Protein AF-A0A0R1S7L1-F1 (afdb_monomer_lite)

pLDDT: mean 92.19, std 7.66, range [61.06, 98.38]

Structure (mmCIF, N/CA/C/O backbone):
data_AF-A0A0R1S7L1-F1
#
_entry.id   AF-A0A0R1S7L1-F1
#
loop_
_atom_site.group_PDB
_atom_site.id
_atom_site.type_symbol
_atom_site.label_atom_id
_atom_site.label_alt_id
_atom_site.label_comp_id
_atom_site.label_asym_id
_atom_site.label_entity_id
_atom_site.label_seq_id
_atom_site.pdbx_PDB_ins_code
_atom_site.Cartn_x
_atom_site.Cartn_y
_atom_site.Cartn_z
_atom_site.occupancy
_atom_site.B_iso_or_equiv
_atom_site.auth_seq_id
_atom_site.auth_comp_id
_atom_site.auth_asym_id
_atom_site.auth_atom_id
_atom_site.pdbx_PDB_model_num
ATOM 1 N N . MET A 1 1 ? -2.124 -13.497 11.435 1.00 61.06 1 MET A N 1
ATOM 2 C CA . MET A 1 1 ? -1.334 -14.465 10.633 1.00 61.06 1 MET A CA 1
ATOM 3 C C . MET A 1 1 ? -1.692 -14.440 9.145 1.00 61.06 1 MET A C 1
ATOM 5 O O . MET A 1 1 ? -0.805 -14.152 8.358 1.00 61.06 1 MET A O 1
ATOM 9 N N . ARG A 1 2 ? -2.955 -14.679 8.735 1.00 82.75 2 ARG A N 1
ATOM 10 C CA . ARG A 1 2 ? -3.346 -14.667 7.304 1.00 82.75 2 ARG A CA 1
ATOM 11 C C . ARG A 1 2 ? -3.074 -13.324 6.601 1.00 82.75 2 ARG A C 1
ATOM 13 O O . ARG A 1 2 ? -2.511 -13.339 5.517 1.00 82.75 2 ARG A O 1
ATOM 20 N N . PHE A 1 3 ? -3.421 -12.188 7.214 1.00 87.94 3 PHE A N 1
ATOM 21 C CA . PHE A 1 3 ? -3.169 -10.868 6.614 1.00 87.94 3 PHE A CA 1
ATOM 22 C C . PHE A 1 3 ? -1.692 -10.520 6.521 1.00 87.94 3 PHE A C 1
ATOM 24 O O . PHE A 1 3 ? -1.262 -10.137 5.444 1.00 87.94 3 PHE A O 1
ATOM 31 N N . ASN A 1 4 ? -0.909 -10.738 7.583 1.00 88.00 4 ASN A N 1
ATOM 32 C CA . ASN A 1 4 ? 0.540 -10.517 7.542 1.00 88.00 4 ASN A CA 1
ATOM 33 C C . ASN A 1 4 ? 1.164 -11.273 6.364 1.00 88.00 4 ASN A C 1
ATOM 35 O O . ASN A 1 4 ? 1.850 -10.664 5.560 1.00 88.00 4 ASN A O 1
ATOM 39 N N . LEU A 1 5 ? 0.823 -12.557 6.179 1.00 92.25 5 LEU A N 1
ATOM 40 C CA . LEU A 1 5 ? 1.311 -13.338 5.039 1.00 92.25 5 LEU A CA 1
ATOM 41 C C . LEU A 1 5 ? 0.914 -12.718 3.690 1.00 92.25 5 LEU A C 1
ATOM 43 O O . LEU A 1 5 ? 1.746 -12.627 2.792 1.00 92.25 5 LEU A O 1
ATOM 47 N N . LEU A 1 6 ? -0.345 -12.296 3.535 1.00 94.88 6 LEU A N 1
ATOM 48 C CA . LEU A 1 6 ? -0.822 -11.684 2.294 1.00 94.88 6 LEU A CA 1
ATOM 49 C C . LEU A 1 6 ? -0.141 -10.335 2.023 1.00 94.88 6 LEU A C 1
ATOM 51 O O . LEU A 1 6 ? 0.279 -10.081 0.898 1.00 94.88 6 LEU A O 1
ATOM 55 N N . PHE A 1 7 ? 0.023 -9.488 3.037 1.00 94.19 7 PHE A N 1
ATOM 56 C CA . PHE A 1 7 ? 0.711 -8.207 2.904 1.00 94.19 7 PHE A CA 1
ATOM 57 C C . PHE A 1 7 ? 2.210 -8.383 2.624 1.00 94.19 7 PHE A C 1
ATOM 59 O O . PHE A 1 7 ? 2.741 -7.698 1.748 1.00 94.19 7 PHE A O 1
ATOM 66 N N . SER A 1 8 ? 2.877 -9.347 3.266 1.00 94.94 8 SER A N 1
ATOM 67 C CA . SER A 1 8 ? 4.260 -9.721 2.947 1.00 94.94 8 SER A CA 1
ATOM 68 C C . SER A 1 8 ? 4.384 -10.223 1.509 1.00 94.94 8 SER A C 1
ATOM 70 O O . SER A 1 8 ? 5.277 -9.786 0.787 1.00 94.94 8 SER A O 1
ATOM 72 N N . LEU A 1 9 ? 3.462 -11.080 1.056 1.00 96.56 9 LEU A N 1
ATOM 73 C CA . LEU A 1 9 ? 3.456 -11.605 -0.310 1.00 96.56 9 LEU A CA 1
ATOM 74 C C . LEU A 1 9 ? 3.243 -10.495 -1.348 1.00 96.56 9 LEU A C 1
ATOM 76 O O . LEU A 1 9 ? 3.950 -10.439 -2.356 1.00 96.56 9 LEU A O 1
ATOM 80 N N . PHE A 1 10 ? 2.315 -9.576 -1.073 1.00 97.88 10 PHE A N 1
ATOM 81 C CA . PHE A 1 10 ? 2.128 -8.372 -1.874 1.00 97.88 10 PHE A CA 1
ATOM 82 C C . PHE A 1 10 ? 3.432 -7.574 -1.977 1.00 97.88 10 PHE A C 1
ATOM 84 O O . PHE A 1 10 ? 3.860 -7.259 -3.089 1.00 97.88 10 PHE A O 1
ATOM 91 N N . ALA A 1 11 ? 4.080 -7.289 -0.842 1.00 97.38 11 ALA A N 1
ATOM 92 C CA . ALA A 1 11 ? 5.321 -6.523 -0.799 1.00 97.38 11 ALA A CA 1
ATOM 93 C C . ALA A 1 11 ? 6.436 -7.197 -1.613 1.00 97.38 11 ALA A C 1
ATOM 95 O O . ALA A 1 11 ? 7.116 -6.538 -2.400 1.00 97.38 11 ALA A O 1
ATOM 96 N N . THR A 1 12 ? 6.581 -8.522 -1.512 1.00 96.81 12 THR A N 1
ATOM 97 C CA . THR A 1 12 ? 7.520 -9.289 -2.342 1.00 96.81 12 THR A CA 1
ATOM 98 C C . THR A 1 12 ? 7.246 -9.089 -3.834 1.00 96.81 12 THR A C 1
ATOM 100 O O . THR A 1 12 ? 8.161 -8.771 -4.596 1.00 96.81 12 THR A O 1
ATOM 103 N N . TYR A 1 13 ? 5.993 -9.235 -4.268 1.00 97.75 13 TYR A N 1
ATOM 104 C CA . TYR A 1 13 ? 5.640 -9.127 -5.683 1.00 97.75 13 TYR A CA 1
ATOM 105 C C . TYR A 1 13 ? 5.761 -7.711 -6.235 1.00 97.75 13 TYR A C 1
ATOM 107 O O . TYR A 1 13 ? 6.264 -7.539 -7.349 1.00 97.75 13 TYR A O 1
ATOM 115 N N . ILE A 1 14 ? 5.339 -6.695 -5.481 1.00 97.31 14 ILE A N 1
ATOM 116 C CA . ILE A 1 14 ? 5.400 -5.307 -5.947 1.00 97.31 14 ILE A CA 1
ATOM 117 C C . ILE A 1 14 ? 6.847 -4.801 -6.014 1.00 97.31 14 ILE A C 1
ATOM 119 O O . ILE A 1 14 ? 7.214 -4.139 -6.991 1.00 97.31 14 ILE A O 1
ATOM 123 N N . ASN A 1 15 ? 7.701 -5.197 -5.060 1.00 95.88 15 ASN A N 1
ATOM 124 C CA . ASN A 1 15 ? 9.140 -4.939 -5.127 1.00 95.88 15 ASN A CA 1
ATOM 125 C C . ASN A 1 15 ? 9.746 -5.552 -6.400 1.00 95.88 15 ASN A C 1
ATOM 127 O O . ASN A 1 15 ? 10.424 -4.854 -7.147 1.00 95.88 15 ASN A O 1
ATOM 131 N N . ALA A 1 16 ? 9.401 -6.807 -6.711 1.00 95.69 16 ALA A N 1
ATOM 132 C CA . ALA A 1 16 ? 9.853 -7.523 -7.909 1.00 95.69 16 ALA A CA 1
ATOM 133 C C . ALA A 1 16 ? 9.128 -7.118 -9.213 1.00 95.69 16 ALA A C 1
ATOM 135 O O . ALA A 1 16 ? 9.258 -7.798 -10.236 1.00 95.69 16 ALA A O 1
ATOM 136 N N . ARG A 1 17 ? 8.318 -6.049 -9.186 1.00 95.56 17 ARG A N 1
ATOM 137 C CA . ARG A 1 17 ? 7.527 -5.538 -10.325 1.00 95.56 17 ARG A CA 1
ATOM 138 C C . ARG A 1 17 ? 6.592 -6.573 -10.965 1.00 95.56 17 ARG A C 1
ATOM 140 O O . ARG A 1 17 ? 6.176 -6.422 -12.113 1.00 95.56 17 ARG A O 1
ATOM 147 N N . LYS A 1 18 ? 6.181 -7.602 -10.220 1.00 97.75 18 LYS A N 1
ATOM 148 C CA . LYS A 1 18 ? 5.168 -8.581 -10.644 1.00 97.75 18 LYS A CA 1
ATOM 149 C C . LYS A 1 18 ? 3.768 -8.001 -10.432 1.00 97.75 18 LYS A C 1
ATOM 151 O O . LYS A 1 18 ? 3.026 -8.441 -9.559 1.00 97.75 18 LYS A O 1
ATOM 156 N N . LEU A 1 19 ? 3.418 -6.986 -11.230 1.00 96.69 19 LEU A N 1
ATOM 157 C CA . LEU A 1 19 ? 2.204 -6.180 -11.037 1.00 96.69 19 LEU A CA 1
ATOM 158 C C . LEU A 1 19 ? 0.913 -7.005 -11.056 1.00 96.69 19 LEU A C 1
ATOM 160 O O . LEU A 1 19 ? 0.012 -6.721 -10.274 1.00 96.69 19 LEU A O 1
ATOM 164 N N . GLN A 1 20 ? 0.812 -8.024 -11.913 1.00 97.94 20 GLN A N 1
ATOM 165 C CA . GLN A 1 20 ? -0.381 -8.872 -11.926 1.00 97.94 20 GLN A CA 1
ATOM 166 C C . GLN A 1 20 ? -0.533 -9.615 -10.594 1.00 97.94 20 GLN A C 1
ATOM 168 O O . GLN A 1 20 ? -1.560 -9.493 -9.941 1.00 97.94 20 GLN A O 1
ATOM 173 N N . TRP A 1 21 ? 0.529 -10.274 -10.129 1.00 98.38 21 TRP A N 1
ATOM 174 C CA . TRP A 1 21 ? 0.498 -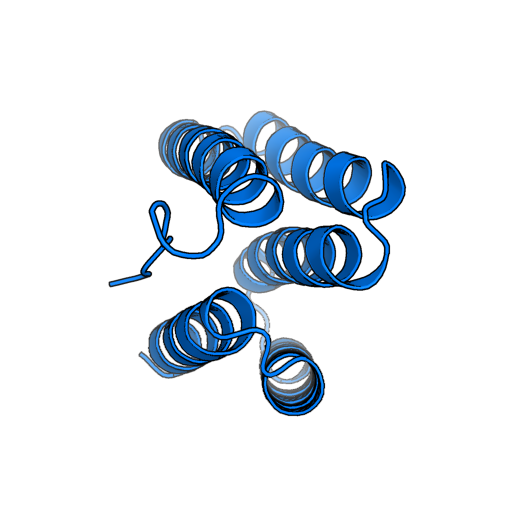11.029 -8.875 1.00 98.38 21 TRP A CA 1
ATOM 175 C C . TRP A 1 21 ? 0.269 -10.131 -7.659 1.00 98.38 21 TRP A C 1
ATOM 177 O O . TRP A 1 21 ? -0.497 -10.483 -6.769 1.00 98.38 21 TRP A O 1
ATOM 187 N N . ALA A 1 22 ? 0.874 -8.941 -7.630 1.00 98.19 22 ALA A N 1
ATOM 188 C CA . ALA A 1 22 ? 0.600 -7.955 -6.588 1.00 98.19 22 ALA A CA 1
ATOM 189 C C . ALA A 1 22 ? -0.885 -7.535 -6.578 1.00 98.19 22 ALA A C 1
ATOM 191 O O . ALA A 1 22 ? -1.495 -7.444 -5.513 1.00 98.19 22 ALA A O 1
ATOM 192 N N . SER A 1 23 ? -1.487 -7.332 -7.756 1.00 98.06 23 SER A N 1
ATOM 193 C CA . SER A 1 23 ? -2.917 -7.024 -7.881 1.00 98.06 23 SER A CA 1
ATOM 194 C C . SER A 1 23 ? -3.804 -8.178 -7.411 1.00 98.06 23 SER A C 1
ATOM 196 O O . SER A 1 23 ? -4.796 -7.939 -6.723 1.00 98.06 23 SER A O 1
ATOM 198 N N . ASP A 1 24 ? -3.451 -9.417 -7.753 1.00 98.19 24 ASP A N 1
ATOM 199 C CA . ASP A 1 24 ? -4.209 -10.608 -7.356 1.00 98.19 24 ASP A CA 1
ATOM 200 C C . ASP A 1 24 ? -4.204 -10.767 -5.827 1.00 98.19 24 ASP A C 1
ATOM 202 O O . ASP A 1 24 ? -5.241 -11.017 -5.212 1.00 98.19 24 ASP A O 1
ATOM 206 N N . VAL A 1 25 ? -3.057 -10.523 -5.184 1.00 97.69 25 VAL A N 1
ATOM 207 C CA . VAL A 1 25 ? -2.949 -10.547 -3.719 1.00 97.69 25 VAL A CA 1
ATOM 208 C C . VAL A 1 25 ? -3.771 -9.429 -3.071 1.00 97.69 25 VAL A C 1
ATOM 210 O O . VAL A 1 25 ? -4.462 -9.691 -2.087 1.00 97.69 25 VAL A O 1
ATOM 213 N N . LEU A 1 26 ? -3.779 -8.209 -3.627 1.00 97.19 26 LEU A N 1
ATOM 214 C CA . LEU A 1 26 ? -4.663 -7.139 -3.137 1.00 97.19 26 LEU A CA 1
ATOM 215 C C . LEU A 1 26 ? -6.143 -7.527 -3.232 1.00 97.19 26 LEU A C 1
ATOM 217 O O . LEU A 1 26 ? -6.903 -7.253 -2.303 1.00 97.19 26 LEU A O 1
ATOM 221 N N . ALA A 1 27 ? -6.561 -8.197 -4.309 1.00 96.62 27 ALA A N 1
ATOM 222 C CA . ALA A 1 27 ? -7.933 -8.682 -4.440 1.00 96.62 27 ALA A CA 1
ATOM 223 C C . ALA A 1 27 ? -8.283 -9.711 -3.347 1.00 96.62 27 ALA A C 1
ATOM 225 O O . ALA A 1 27 ? -9.346 -9.611 -2.730 1.00 96.62 27 ALA A O 1
ATOM 226 N N . LEU A 1 28 ? -7.363 -10.635 -3.042 1.00 95.06 28 LEU A N 1
ATOM 227 C CA . LEU A 1 28 ? -7.526 -11.608 -1.955 1.00 95.06 28 LEU A CA 1
ATOM 228 C C . LEU A 1 28 ? -7.605 -10.941 -0.576 1.00 95.06 28 LEU A C 1
ATOM 230 O O . LEU A 1 28 ? -8.422 -11.347 0.256 1.00 95.06 28 LEU A O 1
ATOM 234 N N . ILE A 1 29 ? -6.785 -9.915 -0.326 1.00 94.62 29 ILE A N 1
ATOM 235 C CA . ILE A 1 29 ? -6.843 -9.122 0.911 1.00 94.62 29 ILE A CA 1
ATOM 236 C C . ILE A 1 29 ? -8.212 -8.451 1.021 1.00 94.62 29 ILE A C 1
ATOM 238 O O . ILE A 1 29 ? -8.881 -8.614 2.039 1.00 94.62 29 ILE A O 1
ATOM 242 N N . LYS A 1 30 ? -8.665 -7.768 -0.037 1.00 93.81 30 LYS A N 1
ATOM 243 C CA . LYS A 1 30 ? -9.961 -7.078 -0.060 1.00 93.81 30 LYS A CA 1
ATOM 244 C C . LYS A 1 30 ? -11.122 -8.026 0.242 1.00 93.81 30 LYS A C 1
ATOM 246 O O . LYS A 1 30 ? -11.971 -7.697 1.066 1.00 93.81 30 LYS A O 1
ATOM 251 N N . GLN A 1 31 ? -11.146 -9.199 -0.393 1.00 92.00 31 GLN A N 1
ATOM 252 C CA . GLN A 1 31 ? -12.158 -10.220 -0.122 1.00 92.00 31 GLN A CA 1
ATOM 253 C C . GLN A 1 31 ? -12.110 -10.674 1.343 1.00 92.00 31 GLN A C 1
ATOM 255 O O . GLN A 1 31 ? -13.141 -10.740 2.002 1.00 92.00 31 GLN A O 1
ATOM 260 N N . SER A 1 32 ? -10.909 -10.913 1.873 1.00 90.38 32 SER A N 1
ATOM 261 C CA . SER A 1 32 ? -10.727 -11.364 3.258 1.00 90.38 32 SER A CA 1
ATOM 262 C C . SER A 1 32 ? -11.150 -10.310 4.293 1.00 90.38 32 SER A C 1
ATOM 264 O O . SER A 1 32 ? -11.551 -10.677 5.394 1.00 90.38 32 SER A O 1
ATOM 266 N N . ILE A 1 33 ? -11.042 -9.013 3.971 1.00 89.62 33 ILE A N 1
ATOM 267 C CA . ILE A 1 33 ? -11.514 -7.910 4.829 1.00 89.62 33 ILE A CA 1
ATOM 268 C C . ILE A 1 33 ? -13.041 -7.868 4.857 1.00 89.62 33 ILE A C 1
ATOM 270 O O . ILE A 1 33 ? -13.612 -7.700 5.926 1.00 89.62 33 ILE A O 1
AT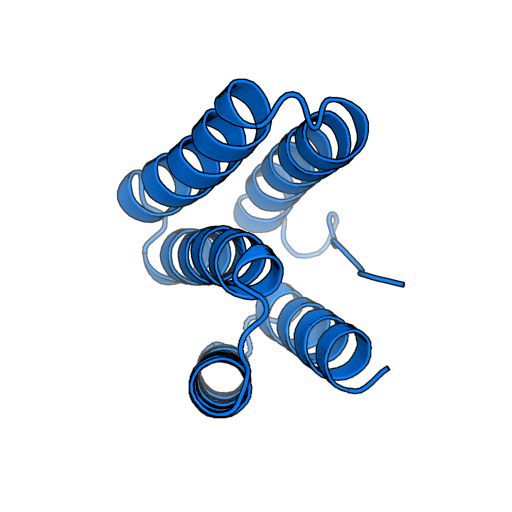OM 274 N N . ALA A 1 34 ? -13.704 -8.056 3.711 1.00 83.44 34 ALA A N 1
ATOM 275 C CA . ALA A 1 34 ? -15.168 -8.030 3.625 1.00 83.44 34 ALA A CA 1
ATOM 276 C C . ALA A 1 34 ? -15.846 -9.116 4.484 1.00 83.44 34 ALA A C 1
ATOM 278 O O . ALA A 1 34 ? -17.004 -8.977 4.863 1.00 83.44 34 ALA A O 1
ATOM 279 N N . GLU A 1 35 ? -15.116 -10.183 4.803 1.00 82.69 35 GLU A N 1
ATOM 280 C CA . GLU A 1 35 ? -15.554 -11.282 5.665 1.00 82.69 35 GLU A CA 1
ATOM 281 C C . GLU A 1 35 ? -15.315 -11.005 7.169 1.00 82.69 35 GLU A C 1
ATOM 283 O O . GLU A 1 35 ? -15.523 -11.896 7.994 1.00 82.69 35 GLU A O 1
ATOM 288 N N . ARG A 1 36 ? -14.843 -9.806 7.553 1.00 76.50 36 ARG A N 1
ATOM 289 C CA . ARG A 1 36 ? -14.458 -9.460 8.934 1.00 76.50 36 ARG A CA 1
ATOM 290 C C . ARG A 1 36 ? -15.049 -8.140 9.426 1.00 76.50 36 ARG A C 1
ATOM 292 O O . ARG A 1 36 ? -15.316 -7.232 8.651 1.00 76.50 36 ARG A O 1
ATOM 299 N N . GLU A 1 37 ? -15.164 -8.027 10.750 1.00 65.00 37 GLU A N 1
ATOM 300 C CA . GLU A 1 37 ? -15.635 -6.818 11.450 1.00 65.00 37 GLU A CA 1
ATOM 301 C C . GLU A 1 37 ? -14.514 -5.807 11.774 1.00 65.00 37 GLU A C 1
ATOM 303 O O . GLU A 1 37 ? -14.796 -4.680 12.172 1.00 65.00 37 GLU A O 1
ATOM 308 N N . ASP A 1 38 ? -13.241 -6.183 11.605 1.00 76.00 38 ASP A N 1
ATOM 309 C CA . ASP A 1 38 ? -12.095 -5.336 11.958 1.00 76.00 38 ASP A CA 1
ATOM 310 C C . ASP A 1 38 ? -11.709 -4.387 10.812 1.00 76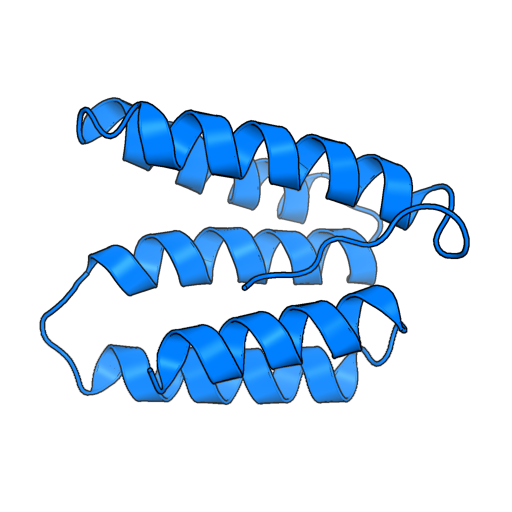.00 38 ASP A C 1
ATOM 312 O O . ASP A 1 38 ? -11.172 -4.799 9.777 1.00 76.00 38 ASP A O 1
ATOM 316 N N . SER A 1 39 ? -11.971 -3.098 11.019 1.00 72.56 39 SER A N 1
ATOM 317 C CA . SER A 1 39 ? -11.721 -2.023 10.059 1.00 72.56 39 SER A CA 1
ATOM 318 C C . SER A 1 39 ? -10.258 -1.573 9.985 1.00 72.56 39 SER A C 1
ATOM 320 O O . SER A 1 39 ? -9.901 -0.863 9.042 1.00 72.56 39 SER A O 1
ATOM 322 N N . SER A 1 40 ? -9.385 -2.003 10.903 1.00 80.62 40 SER A N 1
ATOM 323 C CA . SER A 1 40 ? -7.958 -1.638 10.881 1.00 80.62 40 SER A CA 1
ATOM 324 C C . SER A 1 40 ? -7.265 -2.115 9.597 1.00 80.62 40 SER A C 1
ATOM 326 O O . SER A 1 40 ? -6.538 -1.355 8.949 1.00 80.62 40 SER A O 1
ATOM 328 N N . TYR A 1 41 ? -7.608 -3.318 9.128 1.00 88.12 41 TYR A N 1
ATOM 329 C CA . TYR A 1 41 ? -7.102 -3.867 7.870 1.00 88.12 41 TYR A CA 1
ATOM 330 C C . TYR A 1 41 ? -7.571 -3.095 6.633 1.00 88.12 41 TYR A C 1
ATOM 332 O O . TYR A 1 41 ? -6.914 -3.163 5.594 1.00 88.12 41 TYR A O 1
ATOM 340 N N . ALA A 1 42 ? -8.673 -2.343 6.715 1.00 90.00 42 ALA A N 1
ATOM 341 C CA . ALA A 1 42 ? -9.110 -1.490 5.614 1.00 90.00 42 ALA A CA 1
ATOM 342 C C . ALA A 1 42 ? -8.163 -0.293 5.418 1.00 90.00 42 ALA A C 1
ATOM 344 O O . ALA A 1 42 ? -7.911 0.101 4.279 1.00 90.00 42 ALA A O 1
ATOM 345 N N . ILE A 1 43 ? -7.589 0.241 6.504 1.00 93.44 4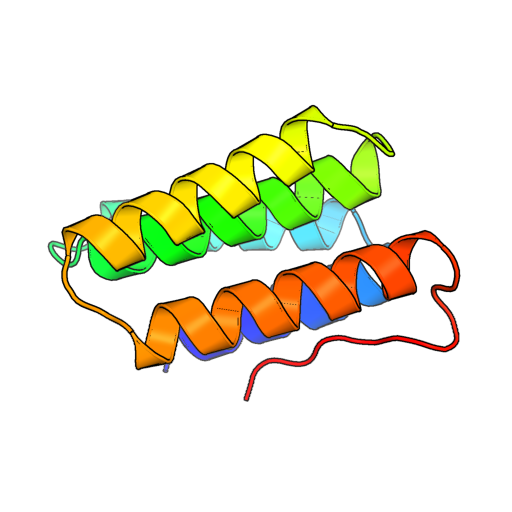3 ILE A N 1
ATOM 346 C CA . ILE A 1 43 ? -6.601 1.331 6.454 1.00 93.44 43 ILE A CA 1
ATOM 347 C C . ILE A 1 43 ? -5.288 0.821 5.851 1.00 93.44 43 ILE A C 1
ATOM 349 O O . ILE A 1 43 ? -4.738 1.452 4.945 1.00 93.44 43 ILE A O 1
ATOM 353 N N . GLU A 1 44 ? -4.816 -0.347 6.302 1.00 93.94 44 GLU A N 1
ATOM 354 C CA . GLU A 1 44 ? -3.662 -1.028 5.701 1.00 93.94 44 GLU A CA 1
ATOM 355 C C . GLU A 1 44 ? -3.905 -1.303 4.216 1.00 93.94 44 GLU A C 1
ATOM 357 O O . GLU A 1 44 ? -3.110 -0.903 3.369 1.00 93.94 44 GLU A O 1
ATOM 362 N N . TYR A 1 45 ? -5.045 -1.895 3.862 1.00 95.12 45 TYR A N 1
ATOM 363 C CA . TYR A 1 45 ? -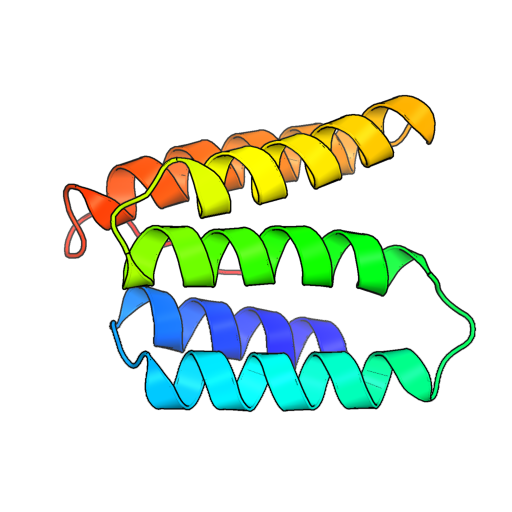5.392 -2.139 2.466 1.00 95.12 45 TYR A CA 1
ATOM 364 C C . TYR A 1 45 ? -5.370 -0.855 1.623 1.00 95.12 45 TYR A C 1
ATOM 366 O O . TYR A 1 45 ? -4.812 -0.868 0.525 1.00 95.12 45 TYR A O 1
ATOM 374 N N . HIS A 1 46 ? -5.915 0.259 2.129 1.00 95.44 46 HIS A N 1
ATOM 375 C CA . HIS A 1 46 ? -5.917 1.543 1.412 1.00 95.44 46 HIS A CA 1
ATOM 376 C C . HIS A 1 46 ? -4.496 2.038 1.131 1.00 95.44 46 HIS A C 1
ATOM 378 O O . HIS A 1 46 ? -4.187 2.418 -0.001 1.00 95.44 46 HIS A O 1
ATOM 384 N N . PHE A 1 47 ? -3.604 1.953 2.123 1.00 97.31 47 PHE A N 1
ATOM 385 C CA . PHE A 1 47 ? -2.196 2.313 1.956 1.00 97.31 47 PHE A CA 1
ATOM 386 C C . PHE A 1 47 ? -1.507 1.444 0.892 1.00 97.31 47 PHE A C 1
ATOM 388 O O . PHE A 1 47 ? -0.822 1.952 0.006 1.00 97.31 47 PHE A O 1
ATOM 395 N N . TYR A 1 48 ? -1.724 0.131 0.926 1.00 97.19 48 TYR A N 1
ATOM 396 C CA . TYR A 1 48 ? -1.047 -0.819 0.040 1.00 97.19 48 TYR A CA 1
ATOM 397 C C . TYR A 1 48 ? -1.596 -0.774 -1.384 1.00 97.19 48 TYR A C 1
ATOM 399 O O . TYR A 1 48 ? -0.848 -0.917 -2.353 1.00 97.19 48 TYR A O 1
ATOM 407 N N . GLN A 1 49 ? -2.890 -0.493 -1.531 1.00 96.94 49 GLN A N 1
ATOM 408 C CA . GLN A 1 49 ? -3.471 -0.149 -2.819 1.00 96.94 49 GLN A CA 1
ATOM 409 C C . GLN A 1 49 ? -2.827 1.129 -3.379 1.00 96.94 49 GLN A C 1
ATOM 411 O O . GLN A 1 49 ? -2.498 1.174 -4.564 1.00 96.94 49 GLN A O 1
ATOM 416 N N . GLY A 1 50 ? -2.570 2.131 -2.531 1.00 97.62 50 GLY A N 1
ATOM 417 C CA . GLY A 1 50 ? -1.816 3.328 -2.905 1.00 97.62 50 GLY A CA 1
ATOM 418 C C . GLY A 1 50 ? -0.393 3.015 -3.370 1.00 97.62 50 GLY A C 1
ATOM 419 O O . GLY A 1 50 ? 0.032 3.511 -4.411 1.00 97.62 50 GLY A O 1
ATOM 420 N N . TRP A 1 51 ? 0.319 2.123 -2.675 1.00 97.69 51 TRP A N 1
ATOM 421 C CA . TRP A 1 51 ? 1.639 1.647 -3.105 1.00 97.69 51 TRP A CA 1
ATOM 422 C C . TRP A 1 51 ? 1.577 0.982 -4.490 1.00 97.69 51 TRP A C 1
ATOM 424 O O . TRP A 1 51 ? 2.366 1.313 -5.378 1.00 97.69 51 TRP A O 1
ATOM 434 N N . TYR A 1 52 ? 0.607 0.096 -4.719 1.00 97.81 52 TYR A N 1
ATOM 435 C CA . TYR A 1 52 ? 0.414 -0.534 -6.024 1.00 97.81 52 TYR A CA 1
ATOM 436 C C . TYR A 1 52 ? 0.182 0.493 -7.140 1.00 97.81 52 TYR A C 1
ATOM 438 O O . TYR A 1 52 ? 0.860 0.451 -8.170 1.00 97.81 52 TYR A O 1
ATOM 446 N N . GLU A 1 53 ? -0.748 1.429 -6.930 1.00 96.00 53 GLU A N 1
ATOM 447 C CA . GLU A 1 53 ? -1.057 2.499 -7.885 1.00 96.00 53 GLU A CA 1
ATOM 448 C C . GLU A 1 53 ? 0.183 3.364 -8.160 1.00 96.00 53 GLU A C 1
ATOM 450 O O . GLU A 1 53 ? 0.503 3.643 -9.317 1.00 96.00 53 GLU A O 1
ATOM 455 N N . PHE A 1 54 ? 0.944 3.702 -7.116 1.00 96.56 54 PHE A N 1
ATOM 456 C CA . PHE A 1 54 ? 2.170 4.488 -7.217 1.00 96.56 54 PHE A CA 1
ATOM 457 C C . PHE A 1 54 ? 3.216 3.812 -8.117 1.00 96.56 54 PHE A C 1
ATOM 459 O O . PHE A 1 54 ? 3.758 4.450 -9.021 1.00 96.56 54 PHE A O 1
ATOM 466 N N . ILE A 1 55 ? 3.465 2.511 -7.937 1.00 95.44 55 ILE A N 1
ATOM 467 C CA . ILE A 1 55 ? 4.420 1.762 -8.771 1.00 95.44 55 ILE A CA 1
ATOM 468 C C . ILE A 1 55 ? 3.885 1.542 -10.192 1.00 95.44 55 ILE A C 1
ATOM 470 O O . ILE A 1 55 ? 4.654 1.624 -11.147 1.00 95.44 55 ILE A O 1
ATOM 474 N N . LYS A 1 56 ? 2.580 1.289 -10.355 1.00 93.44 56 LYS A N 1
ATOM 475 C CA . LYS A 1 56 ? 1.965 1.017 -11.662 1.00 93.44 56 LYS A CA 1
ATOM 476 C C . LYS A 1 56 ? 1.957 2.236 -12.587 1.00 93.44 56 LYS A C 1
ATOM 478 O O . LYS A 1 56 ? 2.155 2.068 -13.787 1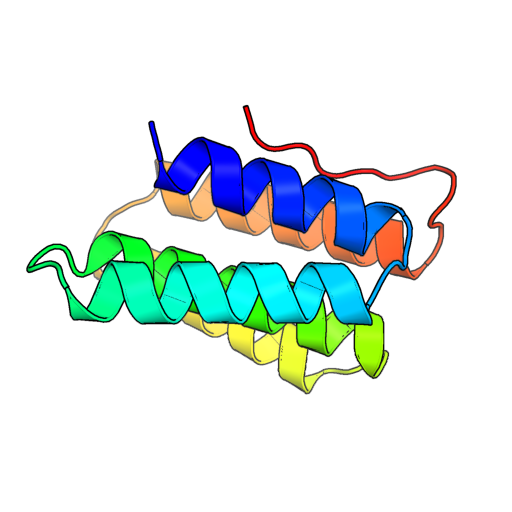.00 93.44 56 LYS A O 1
ATOM 483 N N . SER A 1 57 ? 1.678 3.431 -12.065 1.00 84.38 57 SER A N 1
ATOM 484 C CA . SER A 1 57 ? 1.433 4.623 -12.891 1.00 84.38 57 SER A CA 1
ATOM 485 C C . SER A 1 57 ? 2.373 5.797 -12.611 1.00 84.38 57 SER A C 1
ATOM 487 O O . SER A 1 57 ? 2.065 6.914 -13.016 1.00 84.38 57 SER A O 1
ATOM 489 N N . ASN A 1 58 ? 3.488 5.567 -11.909 1.00 65.81 58 ASN A N 1
ATOM 490 C CA . ASN A 1 58 ? 4.497 6.581 -11.571 1.00 65.81 58 ASN A CA 1
ATOM 491 C C . ASN A 1 58 ? 3.907 7.866 -10.942 1.00 65.81 58 ASN A C 1
ATOM 493 O O . ASN A 1 58 ? 4.324 8.977 -11.266 1.00 65.81 58 ASN A O 1
ATOM 497 N N . GLY A 1 59 ? 2.837 7.725 -10.152 1.00 72.75 59 GLY A N 1
ATOM 498 C CA . GLY A 1 59 ? 1.806 8.763 -10.082 1.00 72.75 59 GLY A CA 1
ATOM 499 C C . GLY A 1 59 ? 1.495 9.312 -8.694 1.00 72.75 59 GLY A C 1
ATOM 500 O O . GLY A 1 59 ? 1.440 8.581 -7.709 1.00 72.75 59 GLY A O 1
ATOM 501 N N . THR A 1 60 ? 1.147 10.599 -8.666 1.00 84.81 60 THR A N 1
ATOM 502 C CA . THR A 1 60 ? 0.646 11.352 -7.504 1.00 84.81 60 THR A CA 1
ATOM 503 C C . THR A 1 60 ? -0.589 10.720 -6.854 1.00 84.81 60 THR A C 1
ATOM 505 O O . THR A 1 60 ? -0.752 10.814 -5.644 1.00 84.81 60 THR A O 1
ATOM 508 N N . ALA A 1 61 ? -1.445 10.037 -7.622 1.00 88.62 61 ALA A N 1
ATOM 509 C CA . ALA A 1 61 ? -2.668 9.423 -7.098 1.00 88.62 61 ALA A CA 1
ATOM 510 C C . ALA A 1 61 ? -2.387 8.350 -6.028 1.00 88.62 61 ALA A C 1
ATOM 512 O O . ALA A 1 61 ? -2.977 8.391 -4.950 1.00 88.62 61 ALA A O 1
ATOM 513 N N . GLY A 1 62 ? -1.431 7.448 -6.282 1.00 95.50 62 GLY A N 1
ATOM 514 C CA . GLY A 1 62 ? -1.050 6.420 -5.311 1.00 95.50 62 GLY A CA 1
ATOM 515 C C . GLY A 1 62 ? -0.389 7.006 -4.062 1.00 95.50 62 GLY A C 1
ATOM 516 O O . GLY A 1 62 ? -0.632 6.546 -2.947 1.00 95.50 62 GLY A O 1
ATOM 517 N N . GLU A 1 63 ? 0.394 8.077 -4.227 1.00 95.75 63 GLU A N 1
ATOM 518 C CA . GLU A 1 63 ? 0.967 8.817 -3.102 1.00 95.75 63 GLU A CA 1
ATOM 519 C C . GLU A 1 63 ? -0.106 9.499 -2.245 1.00 95.75 63 GLU A C 1
ATOM 521 O O . GLU A 1 63 ? -0.071 9.383 -1.020 1.00 95.75 63 GLU A O 1
ATOM 526 N N . ASN A 1 64 ? -1.073 10.175 -2.867 1.00 95.69 64 ASN A N 1
ATOM 527 C CA . ASN A 1 64 ? -2.186 10.801 -2.153 1.00 95.69 64 ASN A CA 1
ATOM 528 C C . ASN A 1 64 ? -2.940 9.765 -1.319 1.00 95.69 64 ASN A C 1
ATOM 530 O O . ASN A 1 64 ? -3.177 9.983 -0.135 1.00 95.69 64 ASN A O 1
ATOM 534 N N . LYS A 1 65 ? -3.203 8.593 -1.896 1.00 95.94 65 LYS A N 1
ATOM 535 C CA . LYS A 1 65 ? -3.876 7.484 -1.221 1.00 95.94 65 LYS A CA 1
ATOM 536 C C . LYS A 1 65 ? -3.106 6.949 -0.008 1.00 95.94 65 LYS A C 1
ATOM 538 O O . LYS A 1 65 ? -3.684 6.715 1.052 1.00 95.94 65 LYS A O 1
ATOM 543 N N . MET A 1 66 ? -1.783 6.811 -0.126 1.00 97.62 66 MET A N 1
ATOM 544 C CA . MET A 1 66 ? -0.923 6.466 1.014 1.00 97.62 66 MET A CA 1
ATOM 545 C C . MET A 1 66 ? -0.963 7.549 2.106 1.00 97.62 66 MET A C 1
ATOM 547 O O . MET A 1 66 ? -1.050 7.229 3.292 1.00 97.62 66 MET A O 1
ATOM 551 N N . ASN A 1 67 ? -0.949 8.830 1.726 1.00 97.50 67 ASN A N 1
ATOM 552 C CA . ASN A 1 67 ? -1.048 9.948 2.669 1.00 97.50 67 ASN A CA 1
ATOM 553 C C . ASN A 1 67 ? -2.428 10.049 3.346 1.00 97.50 67 ASN A C 1
ATOM 555 O O . ASN A 1 67 ? -2.501 10.408 4.523 1.00 97.50 67 ASN A O 1
ATOM 559 N N . GLU A 1 68 ? -3.513 9.698 2.657 1.00 96.50 68 GLU A N 1
ATOM 560 C CA . GLU A 1 68 ? -4.853 9.598 3.250 1.00 96.50 68 GLU A CA 1
ATOM 561 C C . GLU A 1 68 ? -4.879 8.551 4.368 1.00 96.50 68 GLU A C 1
ATOM 563 O O . GLU A 1 68 ? -5.326 8.852 5.473 1.00 96.50 68 GLU A O 1
ATOM 568 N N . ALA A 1 69 ? -4.320 7.357 4.137 1.00 96.62 69 ALA A N 1
ATOM 569 C CA . ALA A 1 69 ? -4.221 6.332 5.178 1.00 96.62 69 ALA A CA 1
ATOM 570 C C . ALA A 1 69 ? -3.391 6.811 6.386 1.00 96.62 69 ALA A C 1
ATOM 572 O O . ALA A 1 69 ? -3.791 6.613 7.532 1.00 96.62 69 ALA A O 1
ATOM 573 N N . ILE A 1 70 ? -2.275 7.513 6.148 1.00 97.50 70 ILE A N 1
ATOM 574 C CA . ILE A 1 70 ? -1.465 8.136 7.214 1.00 97.50 70 ILE A CA 1
ATOM 575 C C . ILE A 1 70 ? -2.274 9.183 7.995 1.00 97.50 70 ILE A C 1
ATOM 577 O O . ILE A 1 70 ? -2.133 9.283 9.214 1.00 97.50 70 ILE A O 1
ATOM 581 N N . THR A 1 71 ? -3.108 9.965 7.307 1.00 97.25 71 THR A N 1
ATOM 582 C CA . THR A 1 71 ? -3.987 10.968 7.928 1.00 97.25 71 THR A CA 1
ATOM 583 C C . THR A 1 71 ? -5.040 10.308 8.815 1.00 97.25 71 THR A C 1
ATOM 585 O O . THR A 1 71 ? -5.267 10.765 9.930 1.00 97.25 71 THR A O 1
ATOM 588 N N . ILE A 1 72 ? -5.635 9.197 8.372 1.00 95.56 72 ILE A N 1
ATOM 589 C CA . ILE A 1 72 ? -6.606 8.440 9.175 1.00 95.56 72 ILE A CA 1
ATOM 590 C C . ILE A 1 72 ? -5.955 7.914 10.461 1.00 95.56 72 ILE A C 1
ATOM 592 O O . ILE A 1 72 ? -6.538 8.047 11.531 1.00 95.56 72 ILE A O 1
ATOM 596 N N . LEU A 1 73 ? -4.727 7.389 10.391 1.00 94.69 73 LEU A N 1
ATOM 597 C CA . LEU A 1 73 ? -3.995 6.940 11.585 1.00 94.69 73 LEU A CA 1
ATOM 598 C C . LEU A 1 73 ? -3.724 8.078 12.579 1.00 94.69 73 LEU A C 1
ATOM 600 O O . LEU A 1 73 ? -3.699 7.851 13.786 1.00 94.69 73 LEU A O 1
ATOM 604 N N . ASP A 1 74 ? -3.543 9.305 12.087 1.00 93.94 74 ASP A N 1
ATOM 605 C CA . ASP A 1 74 ? -3.430 10.484 12.947 1.00 93.94 74 ASP A CA 1
ATOM 606 C C . ASP A 1 74 ? -4.739 10.777 13.687 1.00 93.94 74 ASP A C 1
ATOM 608 O O . ASP A 1 74 ? -4.734 10.985 14.896 1.00 93.94 74 ASP A O 1
ATOM 612 N N . LEU A 1 75 ? -5.869 10.724 12.972 1.00 95.38 75 LEU A N 1
ATOM 613 C CA . LEU A 1 75 ? -7.202 10.935 13.546 1.00 95.38 75 LEU A CA 1
ATOM 614 C C . LEU A 1 75 ? -7.560 9.882 14.601 1.00 95.38 75 LEU A C 1
ATOM 616 O O . LEU A 1 75 ? -8.255 10.190 15.566 1.00 95.38 75 LEU A O 1
ATOM 620 N N . LEU A 1 76 ? -7.078 8.652 14.424 1.00 93.94 76 LEU A N 1
ATOM 621 C CA . LEU A 1 76 ? -7.293 7.550 15.360 1.00 93.94 76 LEU A CA 1
ATOM 622 C C . LEU A 1 76 ? -6.325 7.560 16.554 1.00 93.94 76 LEU A C 1
ATOM 624 O O . LEU A 1 76 ? -6.437 6.697 17.416 1.00 93.94 76 LEU A O 1
ATOM 628 N N . ASN A 1 77 ? -5.410 8.534 16.644 1.00 94.88 77 ASN A N 1
ATOM 629 C CA . ASN A 1 77 ? -4.342 8.571 17.648 1.00 94.88 77 ASN A CA 1
ATOM 630 C C . ASN A 1 77 ? -3.485 7.290 17.658 1.00 94.88 77 ASN A C 1
ATOM 632 O O . ASN A 1 77 ? -3.133 6.782 18.722 1.00 94.88 77 ASN A O 1
ATOM 636 N N . GLU A 1 78 ? -3.093 6.812 16.471 1.00 93.62 78 GLU A N 1
ATOM 637 C CA . GLU A 1 78 ? -2.236 5.633 16.265 1.00 93.62 78 GLU A CA 1
ATOM 638 C C . GLU A 1 78 ? -0.805 6.037 15.835 1.00 93.62 78 GLU A C 1
ATOM 640 O O . GLU A 1 78 ? -0.371 5.773 14.703 1.00 93.62 78 GLU A O 1
ATOM 645 N N . PRO A 1 79 ? -0.020 6.723 16.694 1.00 93.75 79 PRO A N 1
ATOM 646 C CA . PRO A 1 79 ? 1.235 7.361 16.297 1.00 93.75 79 PRO A CA 1
ATOM 647 C C . PRO A 1 79 ? 2.328 6.368 15.887 1.00 93.75 79 PRO A C 1
ATOM 649 O O . PRO A 1 79 ? 3.148 6.690 15.023 1.00 93.75 79 PRO A O 1
ATOM 652 N N . GLN A 1 80 ? 2.348 5.166 16.472 1.00 93.81 80 GLN A N 1
ATOM 653 C CA . GLN A 1 80 ? 3.336 4.135 16.134 1.00 93.81 80 GLN A CA 1
ATOM 654 C C . GLN A 1 80 ? 3.103 3.605 14.715 1.00 93.81 80 GLN A C 1
ATOM 656 O O . GLN A 1 80 ? 4.013 3.629 13.884 1.00 93.81 80 GLN A O 1
ATOM 661 N N . THR A 1 81 ? 1.862 3.229 14.401 1.00 92.56 81 THR A N 1
ATOM 662 C CA . THR A 1 81 ? 1.456 2.770 13.066 1.00 92.56 81 THR A CA 1
ATOM 663 C C . THR A 1 81 ? 1.666 3.868 12.022 1.00 92.56 81 THR A C 1
ATOM 665 O O . THR A 1 81 ? 2.233 3.620 10.955 1.00 92.56 81 THR A O 1
ATOM 668 N N . LYS A 1 82 ? 1.327 5.123 12.358 1.00 95.75 82 LYS A N 1
ATOM 669 C CA . LYS A 1 82 ? 1.583 6.302 11.511 1.00 95.75 82 LYS A CA 1
ATOM 670 C C . LYS A 1 82 ? 3.069 6.459 11.174 1.00 95.75 82 LYS A C 1
ATOM 672 O O . LYS A 1 82 ? 3.415 6.715 10.019 1.00 95.75 82 LYS A O 1
ATOM 677 N N . ALA A 1 83 ? 3.955 6.325 12.163 1.00 96.25 83 ALA A N 1
ATOM 678 C CA . ALA A 1 83 ? 5.400 6.414 11.952 1.00 96.25 83 ALA A CA 1
ATOM 679 C C . ALA A 1 83 ? 5.913 5.284 11.042 1.00 96.25 83 ALA A C 1
ATOM 681 O O . ALA A 1 83 ? 6.716 5.537 10.135 1.00 96.25 83 ALA A O 1
ATOM 682 N N . GLY A 1 84 ? 5.384 4.068 11.219 1.00 95.44 84 GLY A N 1
ATOM 683 C CA . GLY A 1 84 ? 5.634 2.934 10.328 1.00 95.44 84 GLY A CA 1
ATOM 684 C C . GLY A 1 84 ? 5.246 3.239 8.878 1.00 95.44 84 GLY A C 1
ATOM 685 O O . GLY A 1 84 ? 6.067 3.086 7.975 1.00 95.44 84 GLY A O 1
ATOM 686 N N . PHE A 1 85 ? 4.044 3.772 8.648 1.00 96.62 85 PHE A N 1
ATOM 687 C CA . PHE A 1 85 ? 3.559 4.092 7.299 1.00 96.62 85 PHE A CA 1
ATOM 688 C C . PHE A 1 85 ? 4.344 5.229 6.639 1.00 96.62 85 PHE A C 1
ATOM 690 O O . PHE A 1 85 ? 4.631 5.168 5.444 1.00 96.62 85 PHE A O 1
ATOM 697 N N . LYS A 1 86 ? 4.759 6.249 7.399 1.00 97.50 86 LYS A N 1
ATOM 698 C CA . LYS A 1 86 ? 5.644 7.306 6.876 1.00 97.50 86 LYS A CA 1
ATOM 699 C C . LYS A 1 86 ? 6.999 6.753 6.438 1.00 97.50 86 LYS A C 1
ATOM 701 O O . LYS A 1 86 ? 7.509 7.137 5.385 1.00 97.50 86 LYS A O 1
ATOM 706 N N . THR A 1 87 ? 7.558 5.836 7.225 1.00 96.94 87 THR A N 1
ATOM 707 C CA . THR A 1 87 ? 8.816 5.155 6.894 1.00 96.94 87 THR A CA 1
ATOM 708 C C . THR A 1 87 ? 8.651 4.301 5.639 1.00 96.94 87 THR A C 1
ATOM 710 O O . THR A 1 87 ? 9.453 4.405 4.711 1.00 96.94 87 THR A O 1
ATOM 713 N N . ALA A 1 88 ? 7.566 3.526 5.563 1.00 97.00 88 ALA A N 1
ATOM 714 C CA . ALA A 1 88 ? 7.219 2.732 4.393 1.00 97.00 88 ALA A CA 1
ATOM 715 C C . ALA A 1 88 ? 7.080 3.602 3.136 1.00 97.00 88 ALA A C 1
ATOM 717 O O . ALA A 1 88 ? 7.718 3.312 2.130 1.00 97.00 88 ALA A O 1
ATOM 718 N N . LEU A 1 89 ? 6.335 4.712 3.201 1.00 97.00 89 LEU A N 1
ATOM 719 C CA . LEU A 1 89 ? 6.166 5.643 2.081 1.00 97.00 89 LEU A CA 1
ATOM 720 C C . LEU A 1 89 ? 7.512 6.175 1.570 1.00 97.00 89 LEU A C 1
ATOM 722 O O . LEU A 1 89 ? 7.726 6.253 0.360 1.00 97.00 89 LEU A O 1
ATOM 726 N N . HIS A 1 90 ? 8.437 6.513 2.472 1.00 96.06 90 HIS A N 1
ATOM 727 C CA . HIS A 1 90 ? 9.781 6.930 2.079 1.00 96.06 90 HIS A CA 1
ATOM 728 C C . HIS A 1 90 ? 10.515 5.825 1.306 1.00 96.06 90 HIS A C 1
ATOM 730 O O . HIS A 1 90 ? 11.022 6.081 0.214 1.00 96.06 90 HIS A O 1
ATOM 736 N N . ILE A 1 91 ? 10.518 4.591 1.822 1.00 96.06 91 ILE A N 1
ATOM 737 C CA . ILE A 1 91 ? 11.159 3.442 1.162 1.00 96.06 91 ILE A CA 1
ATOM 738 C C . ILE A 1 91 ? 10.504 3.153 -0.194 1.00 96.06 91 ILE A C 1
ATOM 740 O O . ILE A 1 91 ? 11.206 2.896 -1.166 1.00 96.06 91 ILE A O 1
ATOM 744 N N . ILE A 1 92 ? 9.178 3.247 -0.289 1.00 96.06 92 ILE A N 1
ATOM 745 C CA . ILE A 1 92 ? 8.414 3.032 -1.525 1.00 96.06 92 ILE A CA 1
ATOM 746 C C . ILE A 1 92 ? 8.824 4.033 -2.609 1.00 96.06 92 ILE A C 1
ATOM 748 O O . ILE A 1 92 ? 9.062 3.638 -3.752 1.00 96.06 92 ILE A O 1
ATOM 752 N N . LYS A 1 93 ? 8.967 5.315 -2.254 1.00 94.75 93 LYS A N 1
ATOM 753 C CA . LYS A 1 93 ? 9.460 6.351 -3.175 1.00 94.75 93 LYS A CA 1
ATOM 754 C C . LYS A 1 93 ? 10.870 6.042 -3.675 1.00 94.75 93 LYS A C 1
ATOM 756 O O . LYS A 1 93 ? 11.130 6.140 -4.872 1.00 94.75 93 LYS A O 1
ATOM 761 N N . GLN A 1 94 ? 11.760 5.608 -2.781 1.00 95.06 94 GLN A N 1
ATOM 762 C CA . GLN A 1 94 ? 13.111 5.199 -3.168 1.00 95.06 94 GLN A CA 1
ATOM 763 C C . GLN A 1 94 ? 13.106 3.936 -4.044 1.00 95.06 94 GLN A C 1
ATOM 765 O O . GLN A 1 94 ? 13.834 3.876 -5.031 1.00 95.06 94 GLN A O 1
ATOM 770 N N . ASN A 1 95 ? 12.251 2.952 -3.744 1.00 94.19 95 ASN A N 1
ATOM 771 C CA . ASN A 1 95 ? 12.081 1.741 -4.549 1.00 94.19 95 ASN A CA 1
ATOM 772 C C . ASN A 1 95 ? 11.564 2.056 -5.954 1.00 94.19 95 ASN A C 1
ATOM 774 O O . ASN A 1 95 ? 12.032 1.447 -6.910 1.00 94.19 95 ASN A O 1
ATOM 778 N N . GLN A 1 96 ? 10.630 2.993 -6.123 1.00 92.88 96 GLN A N 1
ATOM 779 C CA . GLN A 1 96 ? 10.172 3.393 -7.456 1.00 92.88 96 GLN A CA 1
ATOM 780 C C . GLN A 1 96 ? 11.322 3.963 -8.299 1.00 92.88 96 GLN A C 1
ATOM 782 O O . GLN A 1 96 ? 11.481 3.560 -9.450 1.00 92.88 96 GLN A O 1
ATOM 787 N N . ALA A 1 97 ? 12.144 4.841 -7.714 1.00 91.50 97 ALA A N 1
ATOM 788 C CA . ALA A 1 97 ? 13.282 5.461 -8.393 1.00 91.50 97 ALA A CA 1
ATOM 789 C C . ALA A 1 97 ? 14.459 4.492 -8.624 1.00 91.50 97 ALA A C 1
ATOM 791 O O . ALA A 1 97 ? 15.149 4.582 -9.638 1.00 91.50 97 ALA A O 1
ATOM 792 N N . MET A 1 98 ? 14.711 3.577 -7.682 1.00 92.44 98 MET A N 1
ATOM 793 C CA . MET A 1 98 ? 15.848 2.650 -7.682 1.00 92.44 98 MET A CA 1
ATOM 794 C C . MET A 1 98 ? 15.420 1.244 -7.205 1.00 92.44 98 MET A C 1
ATOM 796 O O . MET A 1 98 ? 15.761 0.845 -6.084 1.00 92.44 98 MET A O 1
ATOM 800 N N . PRO A 1 99 ? 14.703 0.469 -8.044 1.00 89.81 99 PRO A N 1
ATOM 801 C CA . PRO A 1 99 ? 14.095 -0.811 -7.654 1.00 89.81 99 PRO A CA 1
ATOM 802 C C . PRO A 1 99 ? 15.085 -1.849 -7.124 1.00 89.81 99 PRO A C 1
ATOM 804 O O . PRO A 1 99 ? 14.765 -2.568 -6.189 1.00 89.81 99 PRO A O 1
ATOM 807 N N . GLU A 1 100 ? 16.307 -1.883 -7.655 1.00 90.19 100 GLU A N 1
ATOM 808 C CA . GLU A 1 100 ? 17.334 -2.860 -7.260 1.00 90.19 100 GLU A CA 1
ATOM 809 C C . GLU A 1 100 ? 17.962 -2.573 -5.885 1.00 90.19 100 GLU A C 1
ATOM 811 O O . GLU A 1 100 ? 18.614 -3.436 -5.301 1.00 90.19 100 GLU A O 1
ATOM 816 N N . LYS A 1 101 ? 17.806 -1.352 -5.355 1.00 88.31 101 LYS A N 1
ATOM 817 C CA . LYS A 1 101 ? 18.501 -0.902 -4.133 1.00 88.31 101 LYS A CA 1
ATOM 818 C C . LYS A 1 101 ? 17.602 -0.823 -2.911 1.00 88.31 101 LYS A C 1
ATOM 820 O O . LYS A 1 101 ? 18.088 -0.931 -1.790 1.00 88.31 101 LYS A O 1
ATOM 825 N N . TRP A 1 102 ? 16.309 -0.622 -3.121 1.00 92.00 102 TRP A N 1
ATOM 826 C CA . TRP A 1 102 ? 15.367 -0.352 -2.046 1.00 92.00 102 TRP A CA 1
ATOM 827 C C . TRP A 1 102 ? 14.247 -1.357 -2.101 1.00 92.00 102 TRP A C 1
ATOM 829 O O . TRP A 1 102 ? 13.575 -1.467 -3.114 1.00 92.00 102 TRP A O 1
ATOM 839 N N . HIS A 1 103 ? 14.040 -2.070 -1.006 1.00 90.56 103 HIS A N 1
ATOM 840 C CA . HIS A 1 103 ? 12.969 -3.039 -0.871 1.00 90.56 103 HIS A CA 1
ATOM 841 C C . HIS A 1 103 ? 12.287 -2.794 0.465 1.00 90.56 103 HIS A C 1
ATOM 843 O O . HIS A 1 103 ? 12.958 -2.580 1.476 1.00 90.56 103 HIS A O 1
ATOM 849 N N . LEU A 1 104 ? 10.959 -2.827 0.467 1.00 91.81 104 LEU A N 1
ATOM 850 C CA . LEU A 1 104 ? 10.183 -2.839 1.699 1.00 91.81 104 LEU A CA 1
ATOM 851 C C . LEU A 1 104 ? 9.680 -4.259 1.939 1.00 91.81 104 LEU A C 1
ATOM 853 O O . LEU A 1 104 ? 8.938 -4.792 1.118 1.00 91.81 104 LEU A O 1
ATOM 857 N N . PHE A 1 105 ? 10.074 -4.858 3.057 1.00 88.12 105 PHE A N 1
ATOM 858 C CA . PHE A 1 105 ? 9.559 -6.147 3.505 1.00 88.12 105 PHE A CA 1
ATOM 859 C C . PHE A 1 105 ? 8.699 -5.948 4.746 1.00 88.12 105 PHE A C 1
ATOM 861 O O . PHE A 1 105 ? 8.975 -5.073 5.565 1.00 88.12 105 PHE A O 1
ATOM 868 N N . ILE A 1 106 ? 7.661 -6.769 4.866 1.00 82.62 106 ILE A N 1
ATOM 869 C CA . ILE A 1 106 ? 6.757 -6.778 6.015 1.00 82.62 106 ILE A CA 1
ATOM 870 C C . ILE A 1 106 ? 6.961 -8.106 6.717 1.00 82.62 106 ILE A C 1
ATOM 872 O O . ILE A 1 106 ? 6.952 -9.154 6.061 1.00 82.62 106 ILE A O 1
ATOM 876 N N . LEU A 1 107 ? 7.202 -8.027 8.021 1.00 66.69 107 LEU A N 1
ATOM 877 C CA . LEU A 1 107 ? 7.508 -9.150 8.901 1.00 66.69 107 LEU A CA 1
ATOM 878 C C . LEU A 1 107 ? 6.309 -9.442 9.806 1.00 66.69 107 LEU A C 1
ATOM 880 O O . LEU A 1 107 ? 5.691 -8.467 10.288 1.00 66.69 107 LEU A O 1
#

Foldseek 3Di:
DVLLVLVQQLLVCVLVVVLVSNVVSLVVLVVVVVVDPDCLSVLVSQLSVLLSCCLVPVDPSSVVSLVVSLVVCVVVVNVVVSVVSVVVSVLSVVCSVPSVPGGDGGD

Radius of gyration: 12.97 Å; chains: 1; bounding box: 34×26×30 Å

InterPro domains:
  IPR010057 HTH-type transcriptional regulator Rgg, C-terminal domain [PF21259] (4-86)
  IPR010057 HTH-type transcriptional regulator Rgg, C-terminal domain [TIGR01716] (5-94)

Sequence (107 aa):
MRFNLLFSLFATYINARKLQWASDVLALIKQSIAEREDSSYAIEYHFYQGWYEFIKSNGTAGENKMNEAITILDLLNEPQTKAGFKTALHIIKQNQAMPEKWHLFIL

Secondary structure (DSSP, 8-state):
-HHHHHHHHHHHHHHTT-HHHHHHHHHHHHHHHHT-S--HHHHHHHHHHHHHHHHHHT-HHHHHHHHHHHHHHHHTT-HHHHHHHHHHHHHHHHHHH-TTT------

Organism: NCBI:txid1423739